Protein AF-A0A3Q9MU64-F1 (afdb_monomer_lite)

Structure (mmCIF, N/CA/C/O backbone):
data_AF-A0A3Q9MU64-F1
#
_entry.id   AF-A0A3Q9MU64-F1
#
loop_
_atom_site.group_PDB
_atom_site.id
_atom_site.type_symbol
_atom_site.label_atom_id
_atom_site.label_alt_id
_atom_site.label_comp_id
_atom_site.label_asym_id
_atom_site.label_entity_id
_atom_site.label_seq_id
_atom_site.pdbx_PDB_ins_code
_atom_site.Cartn_x
_atom_site.Cartn_y
_atom_site.Cartn_z
_atom_site.occupancy
_atom_site.B_iso_or_equiv
_atom_site.auth_seq_id
_atom_site.auth_comp_id
_atom_site.auth_asym_id
_atom_site.auth_atom_id
_atom_site.pdbx_PDB_model_num
ATOM 1 N N . MET A 1 1 ? 11.208 -18.067 10.100 1.00 52.91 1 MET A N 1
ATOM 2 C CA . MET A 1 1 ? 10.349 -18.005 11.303 1.00 52.91 1 MET A CA 1
ATOM 3 C C . MET A 1 1 ? 10.270 -16.538 11.698 1.00 52.91 1 MET A C 1
ATOM 5 O O . MET A 1 1 ? 11.324 -15.971 11.958 1.00 52.91 1 MET A O 1
ATOM 9 N N . LYS A 1 2 ? 9.099 -15.892 11.616 1.00 79.62 2 LYS A N 1
ATOM 10 C CA . LYS A 1 2 ? 8.967 -14.475 12.002 1.00 79.62 2 LYS A CA 1
ATOM 11 C C . LYS A 1 2 ? 9.097 -14.382 13.526 1.00 79.62 2 LYS A C 1
ATOM 13 O O . LYS A 1 2 ? 8.437 -15.141 14.231 1.00 79.62 2 LYS A O 1
ATOM 18 N N . VAL A 1 3 ? 9.965 -13.503 14.022 1.00 85.31 3 VAL A N 1
ATOM 19 C CA . VAL A 1 3 ? 10.039 -13.178 15.454 1.00 85.31 3 VAL A CA 1
ATOM 20 C C . VAL A 1 3 ? 8.993 -12.101 15.718 1.00 85.31 3 VAL A C 1
ATOM 22 O O . VAL A 1 3 ? 9.006 -11.077 15.042 1.00 85.31 3 VAL A O 1
ATOM 25 N N . LEU A 1 4 ? 8.068 -12.360 16.641 1.00 87.31 4 LEU A N 1
ATOM 26 C CA . LEU A 1 4 ? 7.031 -11.403 17.027 1.00 87.31 4 LEU A CA 1
ATOM 27 C C . LEU A 1 4 ? 7.531 -10.536 18.181 1.00 87.31 4 LEU A C 1
ATOM 29 O O . LEU A 1 4 ? 8.146 -11.041 19.125 1.00 87.31 4 LEU A O 1
ATOM 33 N N . THR A 1 5 ? 7.246 -9.240 18.117 1.00 88.88 5 THR A N 1
ATOM 34 C CA . THR A 1 5 ? 7.419 -8.336 19.257 1.00 88.88 5 THR A CA 1
ATOM 35 C C . THR A 1 5 ? 6.356 -8.606 20.326 1.00 88.88 5 THR A C 1
ATOM 37 O O . THR A 1 5 ? 5.301 -9.177 20.050 1.00 88.88 5 THR A O 1
ATOM 40 N N . THR A 1 6 ? 6.603 -8.176 21.568 1.00 89.81 6 THR A N 1
ATOM 41 C CA . THR A 1 6 ? 5.638 -8.340 22.671 1.00 89.81 6 THR A CA 1
ATOM 42 C C . THR A 1 6 ? 4.293 -7.678 22.367 1.00 89.81 6 THR A C 1
ATOM 44 O O . THR A 1 6 ? 3.259 -8.241 22.703 1.00 89.81 6 THR A O 1
ATOM 47 N N . ARG A 1 7 ? 4.299 -6.509 21.709 1.00 89.69 7 ARG A N 1
ATOM 48 C CA . ARG A 1 7 ? 3.075 -5.806 21.299 1.00 89.69 7 ARG A CA 1
ATOM 49 C C . ARG A 1 7 ? 2.320 -6.597 20.230 1.00 89.69 7 ARG A C 1
ATOM 51 O O . ARG A 1 7 ? 1.176 -6.945 20.472 1.00 89.69 7 ARG A O 1
ATOM 58 N N . GLU A 1 8 ? 2.988 -6.987 19.138 1.00 89.12 8 GLU A N 1
ATOM 59 C CA . GLU A 1 8 ? 2.371 -7.817 18.085 1.00 89.12 8 GLU A CA 1
ATOM 60 C C . GLU A 1 8 ? 1.795 -9.126 18.648 1.00 89.12 8 GLU A C 1
ATOM 62 O O . GLU A 1 8 ? 0.714 -9.553 18.255 1.00 89.12 8 GLU A O 1
ATOM 67 N N . GLY A 1 9 ? 2.502 -9.770 19.582 1.00 92.62 9 GLY A N 1
ATOM 68 C CA . GLY A 1 9 ? 2.017 -10.985 20.236 1.00 92.62 9 GLY A CA 1
ATOM 69 C C . GLY A 1 9 ? 0.762 -10.755 21.084 1.00 92.62 9 GLY A C 1
ATOM 70 O O . GLY A 1 9 ? -0.141 -11.589 21.064 1.00 92.62 9 GLY A O 1
ATOM 71 N N . LEU A 1 10 ? 0.687 -9.632 21.805 1.00 93.75 10 LEU A N 1
ATOM 72 C CA . LEU A 1 10 ? -0.490 -9.263 22.596 1.00 93.75 10 LEU A CA 1
ATOM 73 C C . LEU A 1 10 ? -1.671 -8.824 21.718 1.00 93.75 10 LEU A C 1
ATOM 75 O O . LEU A 1 10 ? -2.800 -9.161 22.055 1.00 93.75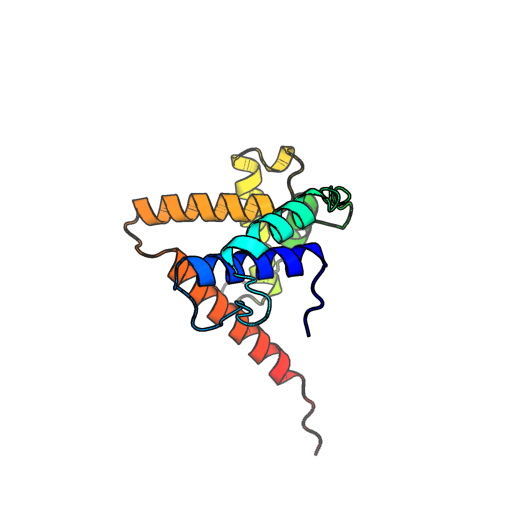 10 LEU A O 1
ATOM 79 N N . ASP A 1 11 ? -1.426 -8.148 20.592 1.00 92.44 11 ASP A N 1
ATOM 80 C CA . ASP A 1 11 ? -2.469 -7.774 19.625 1.00 92.44 11 ASP A CA 1
ATOM 81 C C . ASP A 1 11 ? -3.105 -9.021 18.988 1.00 92.44 11 ASP A C 1
ATOM 83 O O . ASP A 1 11 ? -4.328 -9.143 18.930 1.00 92.44 11 ASP A O 1
ATOM 87 N N . ILE A 1 12 ? -2.284 -9.998 18.577 1.00 92.25 12 ILE A N 1
ATOM 88 C CA . ILE A 1 12 ? -2.769 -11.292 18.066 1.00 92.25 12 ILE A CA 1
ATOM 89 C C . ILE A 1 12 ? -3.581 -12.028 19.139 1.00 92.25 12 ILE A C 1
ATOM 91 O O . ILE A 1 12 ? -4.643 -12.574 18.846 1.00 92.25 12 ILE A O 1
ATOM 95 N N . LEU A 1 13 ? -3.098 -12.034 20.386 1.00 92.19 13 LEU A N 1
ATOM 96 C CA . LEU A 1 13 ? -3.811 -12.663 21.494 1.00 92.19 13 LEU A CA 1
ATOM 97 C C . LEU A 1 13 ? -5.158 -11.978 21.764 1.00 92.19 13 LEU A C 1
ATOM 99 O O . LEU A 1 13 ? -6.143 -12.673 21.990 1.00 92.19 13 LEU A O 1
ATOM 103 N N . ALA A 1 14 ? -5.221 -10.645 21.720 1.00 92.94 14 ALA A N 1
ATOM 104 C CA . ALA A 1 14 ? -6.460 -9.895 21.913 1.00 92.94 14 ALA A CA 1
ATOM 105 C C . ALA A 1 14 ? -7.505 -10.237 20.841 1.00 92.94 14 ALA A C 1
ATOM 107 O O . ALA A 1 14 ? -8.654 -10.506 21.188 1.00 92.94 14 ALA A O 1
ATOM 108 N N . LEU A 1 15 ? -7.094 -10.311 19.568 1.00 92.00 15 LEU A N 1
ATOM 109 C CA . LEU A 1 15 ? -7.970 -10.726 18.467 1.00 92.00 15 LEU A CA 1
ATOM 110 C C . LEU A 1 15 ? -8.533 -12.130 18.699 1.00 92.00 15 LEU A C 1
ATOM 112 O O . LEU A 1 15 ? -9.741 -12.316 18.671 1.00 92.00 15 LEU A O 1
ATOM 116 N N . TRP A 1 16 ? -7.687 -13.105 19.036 1.00 92.12 16 TRP A N 1
ATOM 117 C CA . TRP A 1 16 ? -8.165 -14.469 19.277 1.00 92.12 16 TRP A CA 1
ATOM 118 C C . TRP A 1 16 ? -9.086 -14.600 20.489 1.00 92.12 16 TRP A C 1
ATOM 120 O O . TRP A 1 16 ? -10.001 -15.425 20.462 1.00 92.12 16 TRP A O 1
ATOM 130 N N . LEU A 1 17 ? -8.858 -13.823 21.553 1.00 91.56 17 LEU A N 1
ATOM 131 C CA . LEU A 1 17 ? -9.759 -13.788 22.707 1.00 91.56 17 LEU A CA 1
ATOM 132 C C . LEU A 1 17 ? -11.114 -13.177 22.337 1.00 91.56 17 LEU A C 1
ATOM 134 O O . LEU A 1 17 ? -12.138 -13.666 22.808 1.00 91.56 17 LEU A O 1
ATOM 138 N N . GLN A 1 18 ? -11.128 -12.153 21.483 1.00 91.62 18 GLN A N 1
ATOM 139 C CA . GLN A 1 18 ? -12.361 -11.560 20.972 1.00 91.62 18 GLN A CA 1
ATOM 140 C C . GLN A 1 18 ? -13.112 -12.538 20.054 1.00 91.62 18 GLN A C 1
ATOM 142 O O . GLN A 1 18 ? -14.285 -12.802 20.302 1.00 91.62 18 GLN A O 1
ATOM 147 N N . ASP A 1 19 ? -12.426 -13.188 19.108 1.00 91.69 19 ASP A N 1
ATOM 148 C CA . ASP A 1 19 ? -13.020 -14.215 18.237 1.00 91.69 19 ASP A CA 1
ATOM 149 C C . ASP A 1 19 ? -13.609 -15.383 19.052 1.00 91.69 19 ASP A C 1
ATOM 151 O O . ASP A 1 19 ? -14.629 -15.969 18.690 1.00 91.69 19 ASP A O 1
ATOM 155 N N . ASN A 1 20 ? -12.979 -15.731 20.182 1.00 88.44 20 ASN A N 1
ATOM 156 C CA . ASN A 1 20 ? -13.503 -16.709 21.140 1.00 88.44 20 ASN A CA 1
ATOM 157 C C . ASN A 1 20 ? -14.831 -16.263 21.763 1.00 88.44 20 ASN A C 1
ATOM 159 O O . ASN A 1 20 ? -15.769 -17.053 21.859 1.00 88.44 20 ASN A O 1
ATOM 163 N N . ILE A 1 21 ? -14.908 -15.002 22.199 1.00 88.00 21 ILE A N 1
ATOM 164 C CA . ILE A 1 21 ? -16.105 -14.413 22.816 1.00 88.00 21 ILE A CA 1
ATOM 165 C C . ILE A 1 21 ? -17.252 -14.340 21.805 1.00 88.00 21 ILE A C 1
ATOM 167 O O . ILE A 1 21 ? -18.391 -14.667 22.143 1.00 88.00 21 ILE A O 1
ATOM 171 N N . ASP A 1 22 ? -16.939 -13.963 20.567 1.00 90.44 22 ASP A N 1
ATOM 172 C CA . ASP A 1 22 ? -17.906 -13.832 19.476 1.00 90.44 22 ASP A CA 1
ATOM 173 C C . ASP A 1 22 ? -18.291 -15.185 18.850 1.00 90.44 22 ASP A C 1
ATOM 175 O O . ASP A 1 22 ? -19.179 -15.253 18.000 1.00 90.44 22 ASP A O 1
ATOM 179 N N . MET A 1 23 ? -17.687 -16.285 19.323 1.00 84.81 23 MET A N 1
ATOM 180 C CA . MET A 1 23 ? -17.865 -17.650 18.810 1.00 84.81 23 MET A CA 1
ATOM 181 C C . MET A 1 23 ? -17.463 -17.802 17.331 1.00 84.81 23 MET A C 1
ATOM 183 O O . MET A 1 23 ? -17.967 -18.680 16.629 1.00 84.81 23 MET A O 1
ATOM 187 N N . GLU A 1 24 ? -16.543 -16.958 16.862 1.00 81.75 24 GLU A N 1
ATOM 188 C CA . GLU A 1 24 ? -15.996 -16.961 15.501 1.00 81.75 24 GLU A CA 1
ATOM 189 C C . GLU A 1 24 ? -14.742 -17.848 15.369 1.00 81.75 24 GLU A C 1
ATOM 191 O O . GLU A 1 24 ? -14.250 -18.073 14.263 1.00 81.75 24 GLU A O 1
ATOM 196 N N . SER A 1 25 ? -14.246 -18.405 16.483 1.00 78.94 25 SER A N 1
ATOM 197 C CA . SER A 1 25 ? -13.087 -19.303 16.525 1.00 78.94 25 SER A CA 1
ATOM 198 C C . SER A 1 25 ? -13.408 -20.667 17.145 1.00 78.94 25 SER A C 1
ATOM 200 O O . SER A 1 25 ? -14.139 -20.773 18.127 1.00 78.94 25 SER A O 1
ATOM 202 N N . GLU A 1 26 ? -12.807 -21.726 16.594 1.00 76.88 26 GLU A N 1
ATOM 203 C CA . GLU A 1 26 ? -12.834 -23.087 17.162 1.00 76.88 26 GLU A CA 1
ATOM 204 C C . GLU A 1 26 ? -11.795 -23.290 18.281 1.00 76.88 26 GLU A C 1
ATOM 206 O O . GLU A 1 26 ? -11.782 -24.321 18.959 1.00 76.88 26 GLU A O 1
ATOM 211 N N . LEU A 1 27 ? -10.879 -22.336 18.453 1.00 80.12 27 LEU A N 1
ATO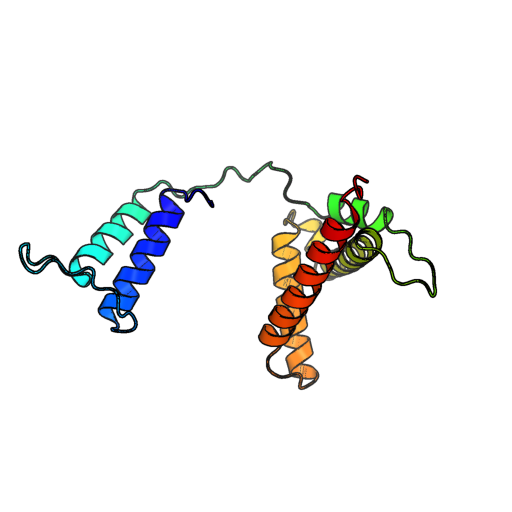M 212 C CA . LEU A 1 27 ? -9.809 -22.403 19.440 1.00 80.12 27 LEU A CA 1
ATOM 213 C C . LEU A 1 27 ? -10.351 -21.921 20.784 1.00 80.12 27 LEU A C 1
ATOM 215 O O . LEU A 1 27 ? -10.801 -20.793 20.816 1.00 80.12 27 LEU A O 1
ATOM 219 N N . ILE A 1 28 ? -10.286 -22.710 21.864 1.00 79.38 28 ILE A N 1
ATOM 220 C CA . ILE A 1 28 ? -10.862 -22.357 23.179 1.00 79.38 28 ILE A CA 1
ATOM 221 C C . ILE A 1 28 ? -9.758 -21.926 24.151 1.00 79.38 28 ILE A C 1
ATOM 223 O O . ILE A 1 28 ? -8.861 -22.717 24.452 1.00 79.38 28 ILE A O 1
ATOM 227 N N . PHE A 1 29 ? -9.841 -20.695 24.662 1.00 77.50 29 PHE A N 1
ATOM 228 C CA . PHE A 1 29 ? -8.907 -20.156 25.668 1.00 77.50 29 PHE A CA 1
ATOM 229 C C . PHE A 1 29 ? -9.396 -20.266 27.118 1.00 77.50 29 PHE A C 1
ATOM 231 O O . PHE A 1 29 ? -8.640 -19.979 28.050 1.00 77.50 29 PHE A O 1
ATOM 238 N N . ASP A 1 30 ? -10.637 -20.694 27.317 1.00 79.88 30 ASP A N 1
ATOM 239 C CA . ASP A 1 30 ? -11.251 -20.781 28.634 1.00 79.88 30 ASP A CA 1
ATOM 240 C C . ASP A 1 30 ? -10.621 -21.904 29.474 1.00 79.88 30 ASP A C 1
ATOM 242 O O . ASP A 1 30 ? -10.417 -23.031 29.018 1.00 79.88 30 ASP A O 1
ATOM 246 N N . ASN A 1 31 ? -10.323 -21.594 30.734 1.00 81.50 31 ASN A N 1
ATOM 247 C CA . ASN A 1 31 ? -9.876 -22.562 31.725 1.00 81.50 31 ASN A CA 1
ATOM 248 C C . ASN A 1 31 ? -10.991 -22.795 32.748 1.00 81.50 31 ASN A C 1
ATOM 250 O O . ASN A 1 31 ? -11.166 -22.017 33.691 1.00 81.50 31 ASN A O 1
ATOM 254 N N . ASP A 1 32 ? -11.706 -23.906 32.576 1.00 78.62 32 ASP A N 1
ATOM 255 C CA . ASP A 1 32 ? -12.826 -24.312 33.431 1.00 78.62 32 ASP A CA 1
ATOM 256 C C . ASP A 1 32 ? -12.419 -24.576 34.889 1.00 78.62 32 ASP A C 1
ATOM 258 O O . ASP A 1 32 ? -13.240 -24.437 35.799 1.00 78.62 32 ASP A O 1
ATOM 262 N N . VAL A 1 33 ? -11.159 -24.959 35.133 1.00 81.62 33 VAL A N 1
ATOM 263 C CA . VAL A 1 33 ? -10.657 -25.280 36.480 1.00 81.62 33 VAL A CA 1
ATOM 264 C C . VAL A 1 33 ? -10.484 -24.009 37.304 1.00 81.62 33 VAL A C 1
ATOM 266 O O . VAL A 1 33 ? -10.901 -23.963 38.461 1.00 81.62 33 VAL A O 1
ATOM 269 N N . ASP A 1 34 ? -9.926 -22.970 36.687 1.00 78.44 34 ASP A N 1
ATOM 270 C CA . ASP A 1 34 ? -9.676 -21.678 37.330 1.00 78.44 34 ASP A CA 1
ATOM 271 C C . ASP A 1 34 ? -10.791 -20.655 37.046 1.00 78.44 34 ASP A C 1
ATOM 273 O O . ASP A 1 34 ? -10.651 -19.478 37.380 1.00 78.44 34 ASP A O 1
ATOM 277 N N . GLN A 1 35 ? -11.893 -21.092 36.417 1.00 78.38 35 GLN A N 1
ATOM 278 C CA . GLN A 1 35 ? -13.028 -20.263 35.983 1.00 78.38 35 GLN A CA 1
ATOM 279 C C . GLN A 1 35 ? -12.595 -18.993 35.242 1.00 78.38 35 GLN A C 1
ATOM 281 O O . GLN A 1 35 ? -13.172 -17.923 35.432 1.00 78.38 35 GLN A O 1
ATOM 286 N N . THR A 1 36 ? -11.536 -19.105 34.444 1.00 82.81 36 THR A N 1
ATOM 287 C CA . THR A 1 36 ? -10.942 -17.975 33.737 1.00 82.81 36 THR A CA 1
ATOM 288 C C . THR A 1 36 ? -11.359 -18.049 32.280 1.00 82.81 36 THR A C 1
ATOM 290 O O . THR A 1 36 ? -10.891 -18.908 31.540 1.00 82.81 36 THR A O 1
ATOM 293 N N . THR A 1 37 ? -12.266 -17.163 31.890 1.00 87.69 37 THR A N 1
ATOM 294 C CA . THR A 1 37 ? -12.816 -17.085 30.532 1.00 87.69 37 THR A CA 1
ATOM 295 C C . THR A 1 37 ? -12.066 -16.066 29.683 1.00 87.69 37 THR A C 1
ATOM 297 O O . THR A 1 37 ? -11.467 -15.118 30.197 1.00 87.69 37 THR A O 1
ATOM 300 N N . SER A 1 38 ? -12.173 -16.202 28.369 1.00 88.62 38 SER A N 1
ATOM 301 C CA . SER A 1 38 ? -11.638 -15.265 27.382 1.00 88.62 38 SER A CA 1
ATOM 302 C C . SER A 1 38 ? -12.174 -13.848 27.614 1.00 88.62 38 SER A C 1
ATOM 304 O O . SER A 1 38 ? -11.413 -12.883 27.578 1.00 88.62 38 SER A O 1
ATOM 306 N N . ALA A 1 39 ? -13.448 -13.731 28.011 1.00 88.12 39 ALA A N 1
ATOM 307 C CA . ALA A 1 39 ? -14.083 -12.472 28.412 1.00 88.12 39 ALA A CA 1
ATOM 308 C C . ALA A 1 39 ? -13.453 -11.820 29.656 1.00 88.12 39 ALA A C 1
ATOM 310 O O . ALA A 1 39 ? -13.494 -10.601 29.804 1.00 88.12 39 ALA A O 1
ATOM 311 N N . GLN A 1 40 ? -12.868 -12.610 30.560 1.00 89.75 40 GLN A N 1
ATOM 312 C CA . GLN A 1 40 ? -12.136 -12.097 31.723 1.00 89.75 40 GLN A CA 1
ATOM 313 C C . GLN A 1 40 ? -10.668 -11.800 31.406 1.00 89.75 40 GLN A C 1
ATOM 315 O O . GLN A 1 40 ? -10.083 -10.921 32.037 1.00 89.75 40 GLN A O 1
ATOM 320 N N . LEU A 1 41 ? -10.074 -12.513 30.445 1.00 89.75 41 LEU A N 1
ATOM 321 C CA . LEU A 1 41 ? -8.683 -12.322 30.030 1.00 89.75 41 LEU A CA 1
ATOM 322 C C . LEU A 1 41 ? -8.498 -11.109 29.121 1.00 89.75 41 LEU A C 1
ATOM 324 O O . LEU A 1 41 ? -7.495 -10.407 29.261 1.00 89.75 41 LEU A O 1
ATOM 328 N N . LEU A 1 42 ? -9.453 -10.836 28.228 1.00 91.44 42 LEU A N 1
ATOM 329 C CA . LEU A 1 42 ? -9.359 -9.747 27.258 1.00 91.44 42 LEU A CA 1
ATOM 330 C C . LEU A 1 42 ? -9.067 -8.381 27.922 1.00 91.44 42 LEU A C 1
ATOM 332 O O . LEU A 1 42 ? -8.066 -7.768 27.549 1.00 91.44 42 LEU A O 1
ATOM 336 N N . PRO A 1 43 ? -9.781 -7.949 28.985 1.00 92.81 43 PRO A N 1
ATOM 337 C CA . PRO A 1 43 ? -9.469 -6.690 29.670 1.00 92.81 43 PRO A CA 1
ATOM 338 C C . PRO A 1 43 ? -8.054 -6.639 30.263 1.00 92.81 43 PRO A C 1
ATOM 340 O O . PRO A 1 43 ? -7.447 -5.569 30.357 1.00 92.81 43 PRO A O 1
ATOM 343 N N . CYS A 1 44 ? -7.506 -7.783 30.688 1.00 92.31 44 CYS A N 1
ATOM 344 C CA . CYS A 1 44 ? -6.140 -7.865 31.203 1.00 92.31 44 CYS A CA 1
ATOM 345 C C . CYS A 1 44 ? -5.102 -7.718 30.082 1.00 92.31 44 CYS A C 1
ATOM 347 O O . CYS A 1 44 ? -4.083 -7.059 30.292 1.00 92.31 44 CYS A O 1
ATOM 349 N N . VAL A 1 45 ? -5.365 -8.289 28.903 1.00 92.69 45 VAL A N 1
ATOM 350 C CA . VAL A 1 45 ? -4.510 -8.154 27.713 1.00 92.69 45 VAL A CA 1
ATOM 351 C C . VAL A 1 45 ? -4.545 -6.721 27.180 1.00 92.69 45 VAL A C 1
ATOM 353 O O . VAL A 1 45 ? -3.487 -6.138 26.958 1.00 92.69 45 VAL A O 1
ATOM 356 N N . GLU A 1 46 ? -5.724 -6.107 27.076 1.00 91.25 46 GLU A N 1
ATOM 357 C CA . GLU A 1 46 ? -5.878 -4.694 26.698 1.00 91.25 46 GLU A CA 1
ATOM 358 C C . GLU A 1 46 ? -5.179 -3.758 27.695 1.00 91.25 46 GLU A C 1
ATOM 360 O O . GLU A 1 46 ? -4.470 -2.826 27.310 1.00 91.25 46 GLU A O 1
ATOM 365 N N . SER A 1 47 ? -5.302 -4.044 28.996 1.00 91.06 47 SER A N 1
ATOM 366 C CA . SER A 1 47 ? -4.572 -3.308 30.032 1.00 91.06 47 SER A CA 1
ATOM 367 C C . SER A 1 47 ? -3.061 -3.461 29.857 1.00 91.06 47 SER A C 1
ATOM 369 O O . SER A 1 47 ? -2.335 -2.471 29.928 1.00 91.06 47 SER A O 1
ATOM 371 N N . ALA A 1 48 ? -2.566 -4.669 29.580 1.00 90.94 48 ALA A N 1
ATOM 372 C CA . ALA A 1 48 ? -1.150 -4.895 29.306 1.00 90.94 48 ALA A CA 1
ATOM 373 C C . ALA A 1 48 ? -0.677 -4.135 28.053 1.00 90.94 48 ALA A C 1
ATOM 375 O O . ALA A 1 48 ? 0.382 -3.513 28.102 1.00 90.94 48 ALA A O 1
ATOM 376 N N . LEU A 1 49 ? -1.476 -4.105 26.981 1.00 89.12 49 LEU A N 1
ATOM 377 C CA . LEU A 1 49 ? -1.215 -3.305 25.777 1.00 89.12 49 LEU A CA 1
ATOM 378 C C . LEU A 1 49 ? -1.131 -1.802 26.082 1.00 89.12 49 LEU A C 1
ATOM 380 O O . LEU A 1 49 ? -0.266 -1.122 25.531 1.00 89.12 49 LEU A O 1
ATOM 384 N N . SER A 1 50 ? -1.976 -1.295 26.986 1.00 87.44 50 SER A N 1
ATOM 385 C CA . SER A 1 50 ? -1.955 0.110 27.424 1.00 87.44 50 SER A CA 1
ATOM 386 C C . SER A 1 50 ? -0.765 0.461 28.330 1.00 87.44 50 SER A C 1
ATOM 388 O O . SER A 1 50 ? -0.337 1.612 28.378 1.00 87.44 50 SER A O 1
ATOM 390 N N . LEU A 1 51 ? -0.240 -0.529 29.063 1.00 88.81 51 LEU A N 1
ATOM 391 C CA . LEU A 1 51 ? 0.917 -0.390 29.952 1.00 88.81 51 LEU A CA 1
ATOM 392 C C . LEU A 1 51 ? 2.243 -0.530 29.217 1.00 88.81 51 LEU A C 1
ATOM 394 O O . LEU A 1 51 ? 3.264 -0.029 29.697 1.00 88.81 51 LEU A O 1
ATOM 398 N N . LEU A 1 52 ? 2.249 -1.224 28.076 1.00 82.75 52 LEU A N 1
ATOM 399 C CA . LEU A 1 52 ? 3.373 -1.117 27.171 1.00 82.75 52 LEU A CA 1
ATOM 400 C C . LEU A 1 52 ? 3.490 0.356 26.792 1.00 82.75 52 LEU A C 1
ATOM 402 O O . LEU A 1 52 ? 2.473 0.948 26.417 1.00 82.75 52 LEU A O 1
ATOM 406 N N . PRO A 1 53 ? 4.698 0.949 26.875 1.00 74.25 53 PRO A N 1
ATOM 407 C CA . PRO A 1 53 ? 4.889 2.275 26.324 1.00 74.25 53 PRO A CA 1
ATOM 408 C C . PRO A 1 53 ? 4.290 2.239 24.925 1.00 74.25 53 PRO A C 1
ATOM 410 O O . PRO A 1 53 ? 4.494 1.258 24.187 1.00 74.25 53 PRO A O 1
ATOM 413 N N . GLU A 1 54 ? 3.481 3.250 24.591 1.00 56.19 54 GLU A N 1
ATOM 414 C CA . GLU A 1 54 ? 3.264 3.562 23.189 1.00 56.19 54 GLU A CA 1
ATOM 415 C C . GLU A 1 54 ? 4.662 3.509 22.616 1.00 56.19 54 GLU A C 1
ATOM 417 O O . GLU A 1 54 ? 5.565 4.227 23.061 1.00 56.19 54 GLU A O 1
ATOM 422 N N . VAL A 1 55 ? 4.880 2.535 21.740 1.00 51.91 55 VAL A N 1
ATOM 423 C CA . VAL A 1 55 ? 6.045 2.592 20.905 1.00 51.91 55 VAL A CA 1
ATOM 424 C C . VAL A 1 55 ? 5.673 3.778 20.028 1.00 51.91 55 VAL A C 1
ATOM 426 O O . VAL A 1 55 ? 5.102 3.621 18.957 1.00 51.91 55 VAL A O 1
ATOM 429 N N . VAL A 1 56 ? 5.964 4.989 20.526 1.00 47.94 56 VAL A N 1
ATOM 430 C CA . VAL A 1 56 ? 6.673 5.961 19.727 1.00 47.94 56 VAL A CA 1
ATOM 431 C C . VAL A 1 56 ? 7.836 5.119 19.269 1.00 47.94 56 VAL A C 1
ATOM 433 O O . VAL A 1 56 ? 8.840 4.951 19.968 1.00 47.94 56 VAL A O 1
ATOM 436 N N . LEU A 1 57 ? 7.609 4.458 18.129 1.00 42.56 57 LEU A N 1
ATOM 437 C CA . LEU A 1 57 ? 8.692 4.071 17.271 1.00 42.56 57 LEU A CA 1
ATOM 438 C C . LEU A 1 57 ? 9.562 5.322 17.334 1.00 42.56 57 LEU A C 1
ATOM 440 O O . LEU A 1 57 ? 8.993 6.422 17.215 1.00 42.56 57 LEU A O 1
ATOM 444 N N . PRO A 1 58 ? 10.877 5.230 17.613 1.00 41.38 58 PRO A N 1
ATOM 445 C CA . PRO A 1 58 ? 11.711 6.328 17.145 1.00 41.38 58 PRO A CA 1
ATOM 446 C C . PRO A 1 58 ? 11.149 6.644 15.761 1.00 41.38 58 PRO A C 1
ATOM 448 O O . PRO A 1 58 ? 10.894 5.684 15.027 1.00 41.38 58 PRO A O 1
ATOM 451 N N . GLU A 1 59 ? 10.744 7.898 15.498 1.00 46.88 59 GLU A N 1
ATOM 452 C CA . GLU A 1 59 ? 10.479 8.273 14.111 1.00 46.88 59 GLU A CA 1
ATOM 453 C C . GLU A 1 59 ? 11.662 7.691 13.391 1.00 46.88 59 GLU A C 1
ATOM 455 O O . GLU A 1 59 ? 12.798 8.002 13.771 1.00 46.88 59 GLU A O 1
ATOM 460 N N . ASP A 1 60 ? 11.388 6.641 12.624 1.00 42.03 60 ASP A N 1
ATOM 461 C CA . ASP A 1 60 ? 12.442 5.730 12.288 1.00 42.03 60 ASP A CA 1
ATOM 462 C C . ASP A 1 60 ? 13.170 6.551 11.241 1.00 42.03 60 ASP A C 1
ATOM 464 O O . ASP A 1 60 ? 12.782 6.620 10.084 1.00 42.03 60 ASP A O 1
ATOM 468 N N . ASP A 1 61 ? 14.222 7.226 11.687 1.00 44.78 61 ASP A N 1
ATOM 469 C CA . ASP A 1 61 ? 15.360 7.590 10.876 1.00 44.78 61 ASP A CA 1
ATOM 470 C C . ASP A 1 61 ? 16.020 6.287 10.355 1.00 44.78 61 ASP A C 1
ATOM 472 O O . ASP A 1 61 ? 17.131 6.329 9.840 1.00 44.78 61 ASP A O 1
ATOM 476 N N . THR A 1 62 ? 15.387 5.103 10.452 1.00 46.34 62 THR A N 1
ATOM 477 C CA . THR A 1 62 ? 15.500 4.121 9.376 1.00 46.34 62 THR A CA 1
ATOM 478 C C . THR A 1 62 ? 14.801 4.690 8.153 1.00 46.34 62 THR A C 1
ATOM 480 O O . THR A 1 62 ? 13.580 4.674 8.088 1.00 46.34 62 THR A O 1
ATOM 483 N N . ASP A 1 63 ? 15.570 5.194 7.194 1.00 55.34 63 ASP A N 1
ATOM 484 C CA . ASP A 1 63 ? 15.501 4.819 5.774 1.00 55.34 63 ASP A CA 1
ATOM 485 C C . ASP A 1 63 ? 14.112 4.450 5.187 1.00 55.34 63 ASP A C 1
ATOM 487 O O . ASP A 1 63 ? 13.988 3.557 4.350 1.00 55.34 63 ASP A O 1
ATOM 491 N N . ALA A 1 64 ? 13.027 5.092 5.619 1.00 57.38 64 ALA A N 1
ATOM 492 C CA . ALA A 1 64 ? 11.697 4.850 5.104 1.00 57.38 64 ALA A CA 1
ATOM 493 C C . ALA A 1 64 ? 11.641 5.648 3.816 1.00 57.38 64 ALA A C 1
ATOM 495 O O . ALA A 1 64 ? 11.450 6.864 3.857 1.00 57.38 64 ALA A O 1
ATOM 496 N N . ALA A 1 65 ? 11.895 4.959 2.699 1.00 69.50 65 ALA A N 1
ATOM 497 C CA . ALA A 1 65 ? 12.078 5.557 1.387 1.00 69.50 65 ALA A CA 1
ATOM 498 C C . ALA A 1 65 ? 11.148 6.750 1.172 1.00 69.50 65 ALA A C 1
ATOM 500 O O . ALA A 1 65 ? 9.932 6.612 1.061 1.00 69.50 65 ALA A O 1
ATOM 501 N N . GLY A 1 66 ? 11.725 7.948 1.200 1.00 81.88 66 GLY A N 1
ATOM 502 C CA . GLY A 1 66 ? 10.999 9.187 0.977 1.00 81.88 66 GLY A CA 1
ATOM 503 C C . GLY A 1 66 ? 10.928 9.510 -0.511 1.00 81.88 66 GLY A C 1
ATOM 504 O O . GLY A 1 66 ? 11.445 8.789 -1.368 1.00 81.88 66 GLY A O 1
ATOM 505 N N . ILE A 1 67 ? 10.368 10.674 -0.832 1.00 82.62 67 ILE A N 1
ATOM 506 C CA . ILE A 1 67 ? 10.273 11.157 -2.218 1.00 82.62 67 ILE A CA 1
ATOM 507 C C . ILE A 1 67 ? 11.631 11.189 -2.952 1.00 82.62 67 ILE A C 1
ATOM 509 O O . ILE A 1 67 ? 11.695 10.951 -4.155 1.00 82.62 67 ILE A O 1
ATOM 513 N N . THR A 1 68 ? 12.731 11.440 -2.235 1.00 83.62 68 THR A N 1
ATOM 514 C CA . THR A 1 68 ? 14.094 11.478 -2.794 1.00 83.62 68 THR A CA 1
ATOM 515 C C . THR A 1 68 ? 14.587 10.099 -3.235 1.00 83.62 68 THR A C 1
ATOM 517 O O . THR A 1 68 ? 15.238 9.971 -4.274 1.00 83.62 68 THR A O 1
ATOM 520 N N . GLU A 1 69 ? 14.280 9.058 -2.464 1.00 84.56 69 GLU A N 1
ATOM 521 C CA . GLU A 1 69 ? 14.659 7.688 -2.809 1.00 84.56 69 GLU A CA 1
ATOM 522 C C . GLU A 1 69 ? 13.812 7.175 -3.974 1.00 84.56 69 GLU A C 1
ATOM 524 O O . GLU A 1 69 ? 14.360 6.650 -4.940 1.00 84.56 69 GLU A O 1
ATOM 529 N N . LEU A 1 70 ? 12.505 7.462 -3.966 1.00 85.69 70 LEU A N 1
ATOM 530 C CA . LEU A 1 70 ? 11.624 7.193 -5.105 1.00 85.69 70 LEU A CA 1
ATOM 531 C C . LEU A 1 70 ? 12.128 7.863 -6.390 1.00 85.69 70 LEU A C 1
ATOM 533 O O . LEU A 1 70 ? 12.173 7.225 -7.438 1.00 85.69 70 LEU A O 1
ATOM 537 N N . ALA A 1 71 ? 12.573 9.121 -6.316 1.00 84.88 71 ALA A N 1
ATOM 538 C CA . ALA A 1 71 ? 13.155 9.810 -7.466 1.00 84.88 71 ALA A CA 1
ATOM 539 C C . ALA A 1 71 ? 14.446 9.130 -7.951 1.00 84.88 71 ALA A C 1
ATOM 541 O O . ALA A 1 71 ? 14.687 9.045 -9.153 1.00 84.88 71 ALA A O 1
ATOM 542 N N . THR A 1 72 ? 15.264 8.615 -7.031 1.00 88.31 72 THR A N 1
ATOM 543 C CA . THR A 1 72 ? 16.490 7.876 -7.368 1.00 88.31 72 THR A CA 1
ATOM 544 C C . THR A 1 72 ? 16.168 6.567 -8.088 1.00 88.31 72 THR A C 1
ATOM 546 O O . THR A 1 72 ? 16.759 6.286 -9.130 1.00 88.31 72 THR A O 1
ATOM 549 N N . ILE A 1 73 ? 15.187 5.812 -7.590 1.00 87.38 73 ILE A N 1
ATOM 550 C CA . ILE A 1 73 ? 14.705 4.574 -8.214 1.00 87.38 73 ILE A CA 1
ATOM 551 C C . ILE A 1 73 ? 14.106 4.870 -9.596 1.00 87.38 73 ILE A C 1
ATOM 553 O O . ILE A 1 73 ? 14.446 4.196 -10.566 1.00 87.38 73 ILE A O 1
ATOM 557 N N . ALA A 1 74 ? 13.300 5.925 -9.732 1.00 86.88 74 ALA A N 1
ATOM 558 C CA . ALA A 1 74 ? 12.719 6.328 -11.013 1.00 86.88 74 ALA A CA 1
ATOM 559 C C . ALA A 1 74 ? 13.791 6.663 -12.065 1.00 86.88 74 ALA A C 1
ATOM 561 O O . ALA A 1 74 ? 13.672 6.271 -13.223 1.00 86.88 74 ALA A O 1
ATOM 562 N N . MET A 1 75 ? 14.880 7.327 -11.662 1.00 86.06 75 MET A N 1
ATOM 563 C CA . MET A 1 75 ? 16.008 7.637 -12.553 1.00 86.06 75 MET A CA 1
ATOM 564 C C . MET A 1 75 ? 16.847 6.412 -12.946 1.00 86.06 75 MET A C 1
ATOM 566 O O . MET A 1 75 ? 17.660 6.515 -13.863 1.00 86.06 75 MET A O 1
ATOM 570 N N . SER A 1 76 ? 16.693 5.283 -12.251 1.00 84.25 76 SER A N 1
ATOM 571 C CA . SER A 1 76 ? 17.473 4.063 -12.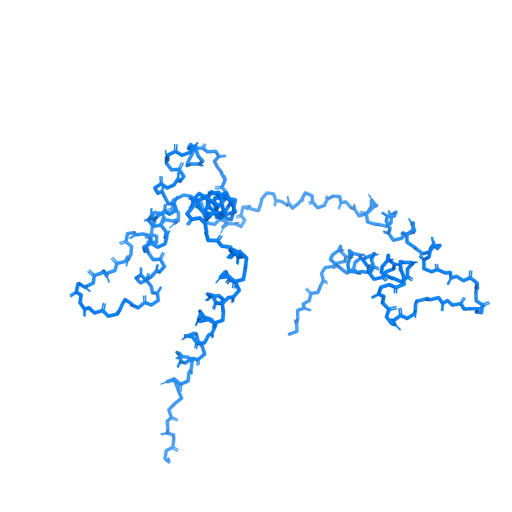496 1.00 84.25 76 SER A CA 1
ATOM 572 C C . SER A 1 76 ? 16.861 3.129 -13.545 1.00 84.25 76 SER A C 1
ATOM 574 O O . SER A 1 76 ? 17.519 2.180 -13.966 1.00 84.25 76 SER A O 1
ATOM 576 N N . GLY A 1 77 ? 15.622 3.391 -13.974 1.00 76.81 77 GLY A N 1
ATOM 577 C CA . GLY A 1 77 ? 14.918 2.557 -14.944 1.00 76.81 77 GLY A CA 1
ATOM 578 C C . GLY A 1 77 ? 15.477 2.686 -16.357 1.00 76.81 77 GLY A C 1
ATOM 579 O O . GLY A 1 77 ? 15.571 3.791 -16.890 1.00 76.81 77 GLY A O 1
ATOM 580 N N . ASP A 1 78 ? 15.766 1.548 -16.985 1.00 73.25 78 ASP A N 1
ATOM 581 C CA . ASP A 1 78 ? 16.057 1.459 -18.415 1.00 73.25 78 ASP A CA 1
ATOM 582 C C . ASP A 1 78 ? 14.857 0.822 -19.131 1.00 73.25 78 ASP A C 1
ATOM 584 O O . ASP A 1 78 ? 14.659 -0.392 -19.105 1.00 73.25 78 ASP A O 1
ATOM 588 N N . PHE A 1 79 ? 13.989 1.656 -19.711 1.00 69.69 79 PHE A N 1
ATOM 589 C CA . PHE A 1 79 ? 12.835 1.187 -20.478 1.00 69.69 79 PHE A CA 1
ATOM 590 C C . PHE A 1 79 ? 13.178 1.091 -21.957 1.00 69.69 79 PHE A C 1
ATOM 592 O O . PHE A 1 79 ? 13.182 2.094 -22.676 1.00 69.69 79 PHE A O 1
ATOM 599 N N . MET A 1 80 ? 13.376 -0.138 -22.427 1.00 72.19 80 MET A N 1
ATOM 600 C CA . MET A 1 80 ? 13.565 -0.421 -23.844 1.00 72.19 80 MET A CA 1
ATOM 601 C C . MET A 1 80 ? 12.215 -0.720 -24.520 1.00 72.19 80 MET A C 1
ATOM 603 O O . MET A 1 80 ? 11.528 -1.674 -24.151 1.00 72.19 80 MET A O 1
ATOM 607 N N . PRO A 1 81 ? 11.784 0.079 -25.519 1.00 71.00 81 PRO A N 1
ATOM 608 C CA . PRO A 1 81 ? 10.499 -0.132 -26.176 1.00 71.00 81 PRO A CA 1
ATOM 609 C C . PRO A 1 81 ? 10.443 -1.481 -26.903 1.00 71.00 81 PRO A C 1
ATOM 611 O O . PRO A 1 81 ? 11.235 -1.734 -27.810 1.00 71.00 81 PRO A O 1
ATOM 614 N N . GLY A 1 82 ? 9.451 -2.307 -26.564 1.00 71.25 82 GLY A N 1
ATOM 615 C CA . GLY A 1 82 ? 9.193 -3.592 -27.224 1.00 71.25 82 GLY A CA 1
ATOM 616 C C . GLY A 1 82 ? 9.834 -4.807 -26.550 1.00 71.25 82 GLY A C 1
ATOM 617 O O . GLY A 1 82 ? 9.585 -5.922 -27.001 1.00 71.25 82 GLY A O 1
ATOM 618 N N . GLU A 1 83 ? 10.599 -4.602 -25.479 1.00 80.38 83 GLU A N 1
ATOM 619 C CA . GLU A 1 83 ? 11.070 -5.665 -24.593 1.00 80.38 83 GLU A CA 1
ATOM 620 C C . GLU A 1 83 ? 10.208 -5.714 -23.327 1.00 80.38 83 GLU A C 1
ATOM 622 O O . GLU A 1 83 ? 9.622 -4.708 -22.913 1.00 80.38 83 GLU A O 1
ATOM 627 N N . GLU A 1 84 ? 10.075 -6.902 -22.742 1.00 79.25 84 GLU A N 1
ATOM 628 C CA . GLU A 1 84 ? 9.408 -7.044 -21.456 1.00 79.25 84 GLU A CA 1
ATOM 629 C C . GLU A 1 84 ? 10.304 -6.423 -20.373 1.00 79.25 84 GLU A C 1
ATOM 631 O O . GLU A 1 84 ? 11.465 -6.817 -20.259 1.00 79.25 84 GLU A O 1
ATOM 636 N N . PRO A 1 85 ? 9.821 -5.421 -19.616 1.00 81.94 85 PRO A N 1
ATOM 637 C CA . PRO A 1 85 ? 10.658 -4.733 -18.646 1.00 81.94 85 PRO A CA 1
ATOM 638 C C . PRO A 1 85 ? 11.074 -5.705 -17.545 1.00 81.94 85 PRO A C 1
ATOM 640 O O . PRO A 1 85 ? 10.240 -6.453 -17.037 1.00 81.94 85 PRO A O 1
ATOM 643 N N . ASP A 1 86 ? 12.344 -5.668 -17.151 1.00 84.81 86 ASP A N 1
ATOM 644 C CA . ASP A 1 86 ? 12.803 -6.417 -15.987 1.00 84.81 86 ASP A CA 1
ATOM 645 C C . ASP A 1 86 ? 12.204 -5.846 -14.685 1.00 84.81 86 ASP A C 1
ATOM 647 O O . ASP A 1 86 ? 11.526 -4.810 -14.661 1.00 84.81 86 ASP A O 1
ATOM 651 N N . ASN A 1 87 ? 12.443 -6.527 -13.565 1.00 86.12 87 ASN A N 1
ATOM 652 C CA . ASN A 1 87 ? 11.883 -6.121 -12.274 1.00 86.12 87 ASN A CA 1
ATOM 653 C C . ASN A 1 87 ? 12.367 -4.729 -11.825 1.00 86.12 87 ASN A C 1
ATOM 655 O O . ASN A 1 87 ? 11.613 -4.008 -11.170 1.00 86.12 87 ASN A O 1
ATOM 659 N N . ASN A 1 88 ? 13.578 -4.318 -12.214 1.00 86.44 88 ASN A N 1
ATOM 660 C CA . ASN A 1 88 ? 14.124 -3.004 -11.873 1.00 86.44 88 ASN A CA 1
ATOM 661 C C . ASN A 1 88 ? 13.438 -1.896 -12.677 1.00 86.44 88 ASN A C 1
ATOM 663 O O . ASN A 1 88 ? 13.034 -0.884 -12.107 1.00 86.44 88 ASN A O 1
ATOM 667 N N . ALA A 1 89 ? 13.245 -2.099 -13.980 1.00 87.00 89 ALA A N 1
ATOM 668 C CA . ALA A 1 89 ? 12.496 -1.194 -14.836 1.00 87.00 89 ALA A CA 1
ATOM 669 C C . ALA A 1 89 ? 11.042 -1.078 -14.351 1.00 87.00 89 ALA A C 1
ATOM 671 O O . ALA A 1 89 ? 10.542 0.031 -14.153 1.00 87.00 89 ALA A O 1
ATOM 672 N N . ARG A 1 90 ? 10.375 -2.201 -14.044 1.00 89.12 90 ARG A N 1
ATOM 673 C CA . ARG A 1 90 ? 9.019 -2.203 -13.459 1.00 89.12 90 ARG A CA 1
ATOM 674 C C . ARG A 1 90 ? 8.947 -1.374 -12.169 1.00 89.12 90 ARG A C 1
ATOM 676 O O . ARG A 1 90 ? 8.041 -0.550 -12.029 1.00 89.12 90 ARG A O 1
ATOM 683 N N . ALA A 1 91 ? 9.913 -1.540 -11.263 1.00 90.75 91 ALA A N 1
ATOM 684 C CA . ALA A 1 91 ? 9.995 -0.768 -10.024 1.00 90.75 91 ALA A CA 1
ATOM 685 C C . ALA A 1 91 ? 10.263 0.729 -10.270 1.00 90.75 91 ALA A C 1
ATOM 687 O O . ALA A 1 91 ? 9.636 1.576 -9.633 1.00 90.75 91 ALA A O 1
ATOM 688 N N . ALA A 1 92 ? 11.132 1.072 -11.224 1.00 90.62 92 ALA A N 1
ATOM 689 C CA . ALA A 1 92 ? 11.422 2.455 -11.599 1.00 90.62 92 ALA A CA 1
ATOM 690 C C . ALA A 1 92 ? 10.186 3.191 -12.135 1.00 90.62 92 ALA A C 1
ATOM 692 O O . ALA A 1 92 ? 9.911 4.315 -11.715 1.00 90.62 92 ALA A O 1
ATOM 693 N N . LEU A 1 93 ? 9.384 2.541 -12.985 1.00 91.12 93 LEU A N 1
ATOM 694 C CA . LEU A 1 93 ? 8.126 3.118 -13.471 1.00 91.12 93 LEU A CA 1
ATOM 695 C C . LEU A 1 93 ? 7.107 3.311 -12.347 1.00 91.12 93 LEU A C 1
ATOM 697 O O . LEU A 1 93 ? 6.433 4.340 -12.288 1.00 91.12 93 LEU A O 1
ATOM 701 N N . ALA A 1 94 ? 6.999 2.342 -11.435 1.00 93.62 94 ALA A N 1
ATOM 702 C CA . ALA A 1 94 ? 6.134 2.475 -10.268 1.00 93.62 94 ALA A CA 1
ATOM 703 C C . ALA A 1 94 ? 6.566 3.658 -9.379 1.00 93.62 94 ALA A C 1
ATOM 705 O O . ALA A 1 94 ? 5.721 4.443 -8.941 1.00 93.62 94 ALA A O 1
ATOM 706 N N . ALA A 1 95 ? 7.874 3.839 -9.172 1.00 92.38 95 ALA A N 1
ATOM 707 C CA . ALA A 1 95 ? 8.422 4.967 -8.425 1.00 92.38 95 ALA A CA 1
ATOM 708 C C . ALA A 1 95 ? 8.174 6.314 -9.128 1.00 92.38 95 ALA A C 1
ATOM 710 O O . ALA A 1 95 ? 7.862 7.302 -8.459 1.00 92.38 95 ALA A O 1
ATOM 711 N N . GLU A 1 96 ? 8.241 6.363 -10.462 1.00 92.00 96 GLU A N 1
ATOM 712 C CA . GLU A 1 96 ? 7.898 7.555 -11.247 1.00 92.00 96 GLU A CA 1
ATOM 713 C C . GLU A 1 96 ? 6.420 7.939 -11.070 1.00 92.00 96 GLU A C 1
ATOM 715 O O . GLU A 1 96 ? 6.103 9.101 -10.790 1.00 92.00 96 GLU A O 1
ATOM 720 N N . LEU A 1 97 ? 5.509 6.964 -11.164 1.00 93.69 97 LEU A N 1
ATOM 721 C CA . LEU A 1 97 ? 4.075 7.179 -10.948 1.00 93.69 97 LEU A CA 1
ATOM 722 C C . LEU A 1 97 ? 3.784 7.692 -9.535 1.00 93.69 97 LEU A C 1
ATOM 724 O O . LEU A 1 97 ? 3.003 8.634 -9.369 1.00 93.69 97 LEU A O 1
ATOM 728 N N . LEU A 1 98 ? 4.438 7.119 -8.526 1.00 93.31 98 LEU A N 1
ATOM 729 C CA . LEU A 1 98 ? 4.269 7.538 -7.139 1.00 93.31 98 LEU A CA 1
ATOM 730 C C . LEU A 1 98 ? 4.840 8.946 -6.893 1.00 93.31 98 LEU A C 1
ATOM 732 O O . LEU A 1 98 ? 4.198 9.763 -6.232 1.00 93.31 98 LEU A O 1
ATOM 736 N N . CYS A 1 99 ? 5.985 9.284 -7.501 1.00 90.44 99 CYS A N 1
ATOM 737 C CA . CYS A 1 99 ? 6.535 10.644 -7.486 1.00 90.44 99 CYS A CA 1
ATOM 738 C C . CYS A 1 99 ? 5.571 11.662 -8.108 1.00 90.44 99 CYS A C 1
ATOM 740 O O . CYS A 1 99 ? 5.366 12.759 -7.569 1.00 90.44 99 CYS A O 1
ATOM 742 N N . LEU A 1 100 ? 4.970 11.312 -9.250 1.00 91.44 100 LEU A N 1
ATOM 743 C CA . LEU A 1 100 ? 3.989 12.151 -9.928 1.00 91.44 100 LEU A CA 1
ATOM 744 C C . LEU A 1 100 ? 2.754 12.366 -9.048 1.00 91.44 100 LEU A C 1
ATOM 746 O O . LEU A 1 100 ? 2.302 13.504 -8.902 1.00 91.44 100 LEU A O 1
ATOM 750 N N . PHE A 1 101 ? 2.236 11.295 -8.446 1.00 93.19 101 PHE A N 1
ATOM 751 C CA . PHE A 1 101 ? 1.111 11.343 -7.519 1.00 93.19 101 PHE A CA 1
ATOM 752 C C . PHE A 1 101 ? 1.398 12.282 -6.343 1.00 93.19 101 PHE A C 1
ATOM 754 O O . PHE A 1 101 ? 0.702 13.286 -6.173 1.00 93.19 101 PHE A O 1
ATOM 761 N N . ALA A 1 102 ? 2.494 12.042 -5.621 1.00 90.25 102 ALA A N 1
ATOM 762 C CA . ALA A 1 102 ? 2.888 12.836 -4.461 1.00 90.25 102 ALA A CA 1
ATOM 763 C C . ALA A 1 102 ? 3.089 14.324 -4.803 1.00 90.25 102 ALA A C 1
ATOM 765 O O . ALA A 1 102 ? 2.752 15.219 -4.021 1.00 90.25 102 ALA A O 1
ATOM 766 N N . SER A 1 103 ? 3.601 14.614 -6.003 1.00 89.06 103 SER A N 1
ATOM 767 C CA . SER A 1 103 ? 3.765 15.984 -6.497 1.00 89.06 103 SER A CA 1
ATOM 768 C C . SER A 1 103 ? 2.426 16.689 -6.748 1.00 89.06 103 SER A C 1
ATOM 770 O O . SER A 1 103 ? 2.333 17.909 -6.586 1.00 89.06 103 SER A O 1
ATOM 772 N N . ARG A 1 104 ? 1.384 15.949 -7.150 1.00 90.69 104 ARG A N 1
ATOM 773 C CA . ARG A 1 104 ? 0.048 16.490 -7.450 1.00 90.69 104 ARG A CA 1
ATOM 774 C C . ARG A 1 104 ? -0.827 16.648 -6.214 1.00 90.69 104 ARG A C 1
ATOM 776 O O . ARG A 1 104 ? -1.593 17.607 -6.163 1.00 90.69 104 ARG A O 1
ATOM 783 N N . THR A 1 105 ? -0.695 15.763 -5.234 1.00 88.38 105 THR A N 1
ATOM 784 C CA . THR A 1 105 ? -1.452 15.812 -3.972 1.00 88.38 105 THR A CA 1
ATOM 785 C C . THR A 1 105 ? -0.803 16.721 -2.928 1.00 88.38 105 THR A C 1
ATOM 787 O O . THR A 1 105 ? -1.466 17.180 -2.003 1.00 88.38 105 THR A O 1
ATOM 790 N N . GLY A 1 106 ? 0.484 17.045 -3.096 1.00 82.38 106 GLY A N 1
ATOM 791 C CA . GLY A 1 106 ? 1.252 17.846 -2.143 1.00 82.38 106 GLY A CA 1
ATOM 792 C C . GLY A 1 106 ? 1.975 17.018 -1.078 1.00 82.38 106 GLY A C 1
ATOM 793 O O . GLY A 1 106 ? 2.701 17.610 -0.280 1.00 82.38 106 GLY A O 1
ATOM 794 N N . MET A 1 107 ? 1.853 15.688 -1.122 1.00 80.88 107 MET A N 1
ATOM 795 C CA . MET A 1 107 ? 2.542 14.741 -0.232 1.00 80.88 107 MET A CA 1
ATOM 796 C C . MET A 1 107 ? 4.064 14.746 -0.427 1.00 80.88 107 MET A C 1
ATOM 798 O O . MET A 1 107 ? 4.827 14.494 0.497 1.00 80.88 107 MET A O 1
ATOM 802 N N . ALA A 1 108 ? 4.549 15.171 -1.598 1.00 73.12 108 ALA A N 1
ATOM 803 C CA . ALA A 1 108 ? 5.983 15.364 -1.833 1.00 73.12 108 ALA A CA 1
ATOM 804 C C . ALA A 1 108 ? 6.622 16.416 -0.899 1.00 73.12 108 ALA A C 1
ATOM 806 O O . ALA A 1 108 ? 7.845 16.497 -0.806 1.00 73.12 108 ALA A O 1
ATOM 807 N N . ARG A 1 109 ? 5.811 17.254 -0.234 1.00 66.75 109 ARG A N 1
ATOM 808 C CA . ARG A 1 109 ? 6.269 18.283 0.711 1.00 66.75 109 ARG A CA 1
ATOM 809 C C . ARG A 1 109 ? 5.995 17.940 2.175 1.00 66.75 109 ARG A C 1
ATOM 811 O O . ARG A 1 109 ? 6.491 18.669 3.029 1.00 66.75 109 ARG A O 1
ATOM 818 N N . SER A 1 110 ? 5.200 16.908 2.469 1.00 61.72 110 SER A N 1
ATOM 819 C CA . SER A 1 110 ? 4.765 16.601 3.839 1.00 61.72 110 SER A CA 1
ATOM 820 C C . SER A 1 110 ? 5.774 15.774 4.640 1.00 61.72 110 SER A C 1
ATOM 822 O O . SER A 1 110 ? 5.560 15.568 5.827 1.00 61.72 110 SER A O 1
ATOM 824 N N . GLY A 1 111 ? 6.896 15.358 4.039 1.00 66.31 111 GLY A N 1
ATOM 825 C CA . GLY A 1 111 ? 7.885 14.512 4.719 1.00 66.31 111 GLY A CA 1
ATOM 826 C C . GLY A 1 111 ? 7.382 13.088 4.979 1.00 66.31 111 GLY A C 1
ATOM 827 O O . GLY A 1 111 ? 7.998 12.359 5.744 1.00 66.31 111 GLY A O 1
ATOM 828 N N . GLU A 1 112 ? 6.270 12.699 4.353 1.00 74.88 112 GLU A N 1
ATOM 829 C CA . GLU A 1 112 ? 5.716 11.351 4.441 1.00 74.88 112 GLU A CA 1
ATOM 830 C C . GLU A 1 112 ? 6.653 10.315 3.811 1.00 74.88 112 GLU A C 1
ATOM 832 O O . GLU A 1 112 ? 7.383 10.598 2.854 1.00 74.88 112 GLU A O 1
ATOM 837 N N . CYS A 1 113 ? 6.608 9.090 4.331 1.00 84.81 113 CYS A N 1
ATOM 838 C CA . CYS A 1 113 ? 7.296 7.957 3.729 1.00 84.81 113 CYS A CA 1
ATOM 839 C C . CYS A 1 113 ? 6.504 7.408 2.529 1.00 84.81 113 CYS A C 1
ATOM 841 O O . CYS A 1 113 ? 5.288 7.598 2.416 1.00 84.81 113 CYS A O 1
ATOM 843 N N . ALA A 1 114 ? 7.177 6.675 1.636 1.00 86.31 114 ALA A N 1
ATOM 844 C CA . ALA A 1 114 ? 6.552 6.058 0.464 1.00 86.31 114 ALA A CA 1
ATOM 845 C C . ALA A 1 114 ? 5.375 5.142 0.823 1.00 86.31 114 ALA A C 1
ATOM 847 O O . ALA A 1 114 ? 4.447 5.011 0.028 1.00 86.31 114 ALA A O 1
ATOM 848 N N . GLN A 1 115 ? 5.378 4.536 2.015 1.00 86.88 115 GLN A N 1
ATOM 849 C CA . GLN A 1 115 ? 4.276 3.692 2.472 1.00 86.88 115 GLN A CA 1
ATOM 850 C C . GLN A 1 115 ? 2.962 4.477 2.573 1.00 86.88 115 GLN A C 1
ATOM 852 O O . GLN A 1 115 ? 1.946 4.007 2.066 1.00 86.88 115 GLN A O 1
ATOM 857 N N . THR A 1 116 ? 2.974 5.672 3.167 1.00 87.62 116 THR A N 1
ATOM 858 C CA . THR A 1 116 ? 1.778 6.527 3.252 1.00 87.62 116 THR A CA 1
ATOM 859 C C . THR A 1 116 ? 1.307 6.935 1.860 1.00 87.62 116 THR A C 1
ATOM 861 O O . THR A 1 116 ? 0.137 6.759 1.527 1.00 87.62 116 THR A O 1
ATOM 864 N N . MET A 1 117 ? 2.239 7.346 0.993 1.00 89.62 117 MET A N 1
ATOM 865 C CA . MET A 1 117 ? 1.921 7.715 -0.391 1.00 89.62 117 MET A CA 1
ATOM 866 C C . MET A 1 117 ? 1.287 6.554 -1.172 1.00 89.62 117 MET A C 1
ATOM 868 O O . MET A 1 117 ? 0.391 6.774 -1.985 1.00 89.62 117 MET A O 1
ATOM 872 N N . LEU A 1 118 ? 1.746 5.318 -0.944 1.00 92.12 118 LEU A N 1
ATOM 873 C CA . LEU A 1 118 ? 1.194 4.116 -1.572 1.00 92.12 118 LEU A CA 1
ATOM 874 C C . LEU A 1 118 ? -0.222 3.814 -1.085 1.00 92.12 118 LEU A C 1
ATOM 876 O O . LEU A 1 118 ? -1.073 3.463 -1.900 1.00 92.12 118 LEU A O 1
ATOM 880 N N . VAL A 1 119 ? -0.482 3.947 0.217 1.00 91.06 119 VAL A N 1
ATOM 881 C CA . VAL A 1 119 ? -1.825 3.741 0.780 1.00 91.06 119 VAL A CA 1
ATOM 882 C C . VAL A 1 119 ? -2.809 4.744 0.181 1.00 91.06 119 VAL A C 1
ATOM 884 O O . VAL A 1 119 ? -3.880 4.342 -0.275 1.00 91.06 119 VAL A O 1
ATOM 887 N N . ASP A 1 120 ? -2.421 6.014 0.092 1.00 91.75 120 ASP A N 1
ATOM 888 C CA . ASP A 1 120 ? -3.275 7.054 -0.480 1.00 91.75 120 ASP A CA 1
ATOM 889 C C . ASP A 1 120 ? -3.487 6.866 -1.987 1.00 91.75 120 ASP A C 1
ATOM 891 O O . ASP A 1 120 ? -4.608 6.998 -2.480 1.00 91.75 120 ASP A O 1
ATOM 895 N N . LEU A 1 121 ? -2.446 6.462 -2.726 1.00 94.12 121 LEU A N 1
ATOM 896 C CA . LEU A 1 121 ? -2.584 6.110 -4.139 1.00 94.12 121 LEU A CA 1
ATOM 897 C C . LEU A 1 121 ? -3.547 4.927 -4.332 1.00 94.12 121 LEU A C 1
ATOM 899 O O . LEU A 1 121 ? -4.377 4.952 -5.239 1.00 94.12 121 LEU A O 1
ATOM 903 N N . LEU A 1 122 ? -3.467 3.892 -3.491 1.00 94.88 122 LEU A N 1
ATOM 904 C CA . LEU A 1 122 ? -4.380 2.747 -3.552 1.00 94.88 122 LEU A CA 1
ATOM 905 C C . LEU A 1 122 ? -5.825 3.151 -3.239 1.00 94.88 122 LEU A C 1
ATOM 907 O O . LEU A 1 122 ? -6.738 2.660 -3.903 1.00 94.88 122 LEU A O 1
ATOM 911 N N . ALA A 1 123 ? -6.041 4.062 -2.288 1.00 93.75 123 ALA A N 1
ATOM 912 C CA . ALA A 1 123 ? -7.365 4.610 -2.003 1.00 93.75 123 ALA A CA 1
ATOM 913 C C . ALA A 1 123 ? -7.937 5.376 -3.212 1.00 93.75 123 ALA A C 1
ATOM 915 O O . ALA A 1 123 ? -9.086 5.159 -3.606 1.00 93.75 123 ALA A O 1
ATOM 916 N N . ASP A 1 124 ? -7.119 6.192 -3.880 1.00 95.00 124 ASP A N 1
ATOM 917 C CA . ASP A 1 124 ? -7.523 6.897 -5.100 1.00 95.00 124 ASP A CA 1
ATOM 918 C C . ASP A 1 124 ? -7.796 5.937 -6.272 1.00 95.00 124 ASP A C 1
ATOM 920 O O . ASP A 1 124 ? -8.723 6.155 -7.060 1.00 95.00 124 ASP A O 1
ATOM 924 N N . LEU A 1 125 ? -7.049 4.833 -6.372 1.00 95.88 125 LEU A N 1
ATOM 925 C CA . LEU A 1 125 ? -7.322 3.772 -7.344 1.00 95.88 125 LEU A CA 1
ATOM 926 C C . LEU A 1 125 ? -8.629 3.027 -7.046 1.00 95.88 125 LEU A C 1
ATOM 928 O O . LEU A 1 125 ? -9.336 2.673 -7.990 1.00 95.88 125 LEU A O 1
ATOM 932 N N . MET A 1 126 ? -9.001 2.842 -5.777 1.00 95.25 126 MET A N 1
ATOM 933 C CA . MET A 1 126 ? -10.321 2.310 -5.410 1.00 95.25 126 MET A CA 1
ATOM 934 C C . MET A 1 126 ? -11.438 3.266 -5.844 1.00 95.25 126 MET A C 1
ATOM 936 O O . MET A 1 126 ? -12.408 2.837 -6.466 1.00 95.25 126 MET A O 1
ATOM 940 N N . HIS A 1 127 ? -11.272 4.574 -5.631 1.00 94.62 127 HIS A N 1
ATOM 941 C CA . HIS A 1 127 ? -12.222 5.567 -6.138 1.00 94.62 127 HIS A CA 1
ATOM 942 C C . HIS A 1 127 ? -12.315 5.580 -7.670 1.00 94.62 127 HIS A C 1
ATOM 944 O O . HIS A 1 127 ? -13.395 5.786 -8.232 1.00 94.62 127 HIS A O 1
ATOM 950 N N . LEU A 1 128 ? -11.199 5.359 -8.368 1.00 95.81 128 LEU A N 1
ATOM 951 C CA . LEU A 1 128 ? -11.199 5.198 -9.819 1.00 95.81 128 LEU A CA 1
ATOM 952 C C . LEU A 1 128 ? -11.933 3.917 -10.242 1.00 95.81 128 LEU A C 1
ATOM 954 O O . LEU A 1 128 ? -12.727 3.967 -11.181 1.00 95.81 128 LEU A O 1
ATOM 958 N N . ALA A 1 129 ? -11.698 2.800 -9.552 1.00 95.94 129 ALA A N 1
ATOM 959 C CA . ALA A 1 129 ? -12.361 1.525 -9.808 1.00 95.94 129 ALA A CA 1
ATOM 960 C C . ALA A 1 129 ? -13.887 1.664 -9.707 1.00 95.94 129 ALA A C 1
ATOM 962 O O . ALA A 1 129 ? -14.589 1.291 -10.648 1.00 95.94 129 ALA A O 1
ATOM 963 N N . ASP A 1 130 ? -14.381 2.332 -8.660 1.00 95.56 130 ASP A N 1
ATOM 964 C CA . ASP A 1 130 ? -15.807 2.639 -8.496 1.00 95.56 130 ASP A CA 1
ATOM 965 C C . ASP A 1 130 ? -16.365 3.421 -9.694 1.00 95.56 130 ASP A C 1
ATOM 967 O O . ASP A 1 130 ? -17.439 3.113 -10.215 1.00 95.56 130 ASP A O 1
ATOM 971 N N . ARG A 1 131 ? -15.623 4.425 -10.184 1.00 96.75 131 ARG A N 1
ATOM 972 C CA . ARG A 1 131 ? -16.050 5.225 -11.345 1.00 96.75 131 ARG A CA 1
ATOM 973 C C . ARG A 1 131 ? -16.059 4.451 -12.655 1.00 96.75 131 ARG A C 1
ATOM 975 O O . ARG A 1 131 ? -16.832 4.798 -13.548 1.00 96.75 131 ARG A O 1
ATOM 982 N N . LEU A 1 132 ? -15.187 3.460 -12.790 1.00 96.38 132 LEU A N 1
ATOM 983 C CA . LEU A 1 132 ? -15.091 2.616 -13.979 1.00 96.38 132 LEU A CA 1
ATOM 984 C C . LEU A 1 132 ? -16.018 1.393 -13.912 1.00 96.38 132 LEU A C 1
ATOM 986 O O . LEU A 1 132 ? -16.118 0.668 -14.899 1.00 96.38 132 LEU A O 1
ATOM 990 N N . GLY A 1 133 ? -16.705 1.172 -12.786 1.00 95.62 133 GLY A N 1
ATOM 991 C CA . GLY A 1 133 ? -17.520 -0.022 -12.562 1.00 95.62 133 GLY A CA 1
ATOM 992 C C . GLY A 1 133 ? -16.682 -1.292 -12.392 1.00 95.62 133 GLY A C 1
ATOM 993 O O . GLY A 1 133 ? -17.144 -2.381 -12.721 1.00 95.62 133 GLY A O 1
ATOM 994 N N . ILE A 1 134 ? -15.437 -1.156 -11.932 1.00 94.69 134 ILE A N 1
ATOM 995 C CA . ILE A 1 134 ? -14.572 -2.287 -11.601 1.00 94.69 134 ILE A CA 1
ATOM 996 C C . ILE A 1 134 ? -14.930 -2.735 -10.186 1.00 94.69 134 ILE A C 1
ATOM 998 O O . ILE A 1 134 ? -14.610 -2.068 -9.205 1.00 94.69 134 ILE A O 1
ATOM 1002 N N . GLU A 1 135 ? -15.598 -3.877 -10.089 1.00 91.88 135 GLU A N 1
ATOM 1003 C CA . GLU A 1 135 ? -15.969 -4.472 -8.809 1.00 91.88 135 GLU A CA 1
ATOM 1004 C C . GLU A 1 135 ? -14.777 -5.211 -8.177 1.00 91.88 135 GLU A C 1
ATOM 1006 O O . GLU A 1 135 ? -13.885 -5.706 -8.867 1.00 91.88 135 GLU A O 1
ATOM 1011 N N . HIS A 1 136 ? -14.770 -5.306 -6.844 1.00 90.06 136 HIS A N 1
ATOM 1012 C CA . HIS A 1 136 ? -13.800 -6.097 -6.076 1.00 90.06 136 HIS A CA 1
ATOM 1013 C C . HIS A 1 136 ? -12.315 -5.751 -6.319 1.00 90.06 136 HIS A C 1
ATOM 1015 O O . HIS A 1 136 ? -11.472 -6.644 -6.407 1.00 90.06 136 HIS A O 1
ATOM 1021 N N . PHE A 1 137 ? -11.959 -4.461 -6.350 1.00 92.38 137 PHE A N 1
ATOM 1022 C CA . PHE A 1 137 ? -10.566 -4.006 -6.513 1.00 92.38 137 PHE A CA 1
ATOM 1023 C C . PHE A 1 137 ? -9.567 -4.699 -5.563 1.00 92.38 137 PHE A C 1
ATOM 1025 O O . PHE A 1 137 ? -8.461 -5.045 -5.971 1.00 92.38 137 PHE A O 1
ATOM 1032 N N . SER A 1 138 ? -9.962 -4.985 -4.318 1.00 87.94 138 SER A N 1
ATOM 1033 C CA . SER A 1 138 ? -9.120 -5.717 -3.360 1.00 87.94 138 SER A CA 1
ATOM 1034 C C . SER A 1 138 ? -8.709 -7.112 -3.849 1.00 87.94 138 SER A C 1
ATOM 1036 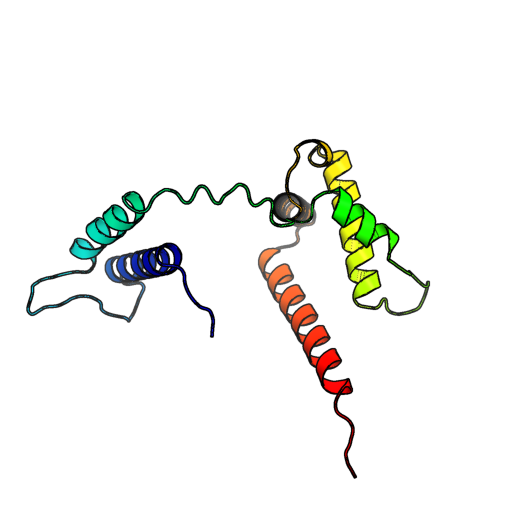O O . SER A 1 138 ? -7.574 -7.524 -3.627 1.00 87.94 138 SER A O 1
ATOM 1038 N N . GLN A 1 139 ? -9.581 -7.820 -4.575 1.00 91.12 139 GLN A N 1
ATOM 1039 C CA . GLN A 1 139 ? -9.252 -9.118 -5.168 1.00 91.12 139 GLN A CA 1
ATOM 1040 C C . GLN A 1 139 ? -8.246 -8.973 -6.313 1.00 91.12 139 GLN A C 1
ATOM 1042 O O . GLN A 1 139 ? -7.360 -9.814 -6.446 1.00 91.12 139 GLN A O 1
ATOM 1047 N N . LEU A 1 140 ? -8.328 -7.895 -7.104 1.00 91.75 140 LEU A N 1
ATOM 1048 C CA . LEU A 1 140 ? -7.335 -7.603 -8.144 1.00 91.75 140 LEU A CA 1
ATOM 1049 C C . LEU A 1 140 ? -5.949 -7.370 -7.539 1.00 91.75 140 LEU A C 1
ATOM 1051 O O . LEU A 1 140 ? -4.967 -7.885 -8.065 1.00 91.75 140 LEU A O 1
ATOM 1055 N N . VAL A 1 141 ? -5.873 -6.667 -6.404 1.00 91.94 141 VAL A N 1
ATOM 1056 C CA . VAL A 1 141 ? -4.615 -6.491 -5.660 1.00 91.94 141 VAL A CA 1
ATOM 1057 C C . VAL A 1 141 ? -4.080 -7.840 -5.166 1.00 91.94 141 VAL A C 1
ATOM 1059 O O . VAL A 1 141 ? -2.889 -8.110 -5.315 1.00 91.94 141 VAL A O 1
ATOM 1062 N N . CYS A 1 142 ? -4.938 -8.731 -4.652 1.00 90.19 142 CYS A N 1
ATOM 1063 C CA . CYS A 1 142 ? -4.521 -10.086 -4.271 1.00 90.19 142 CYS A CA 1
ATOM 1064 C C . CYS A 1 142 ? -3.961 -10.883 -5.460 1.00 90.19 142 CYS A C 1
ATOM 1066 O O . CYS A 1 142 ? -2.917 -11.519 -5.332 1.00 90.19 142 CYS A O 1
ATOM 1068 N N . VAL A 1 143 ? -4.625 -10.834 -6.620 1.00 90.94 143 VAL A N 1
ATOM 1069 C CA . VAL A 1 143 ? -4.170 -11.517 -7.844 1.00 90.94 143 VAL A CA 1
ATOM 1070 C C . VAL A 1 143 ? -2.847 -10.941 -8.346 1.00 90.94 143 VAL A C 1
ATOM 1072 O O . VAL A 1 143 ? -1.938 -11.707 -8.660 1.00 90.94 143 VAL A O 1
ATOM 1075 N N . ALA A 1 144 ? -2.693 -9.616 -8.352 1.00 91.25 144 ALA A N 1
ATOM 1076 C CA . ALA A 1 144 ? -1.426 -8.966 -8.682 1.00 91.25 144 ALA A CA 1
ATOM 1077 C C . ALA A 1 144 ? -0.293 -9.414 -7.740 1.00 91.25 144 ALA A C 1
ATOM 1079 O O . ALA A 1 144 ? 0.817 -9.685 -8.193 1.00 91.25 144 ALA A O 1
ATOM 1080 N N . GLY A 1 145 ? -0.588 -9.575 -6.446 1.00 90.06 145 GLY A N 1
ATOM 1081 C CA . GLY A 1 145 ? 0.354 -10.120 -5.468 1.00 90.06 145 GLY A CA 1
ATOM 1082 C C . GLY A 1 145 ? 0.773 -11.566 -5.757 1.00 90.06 145 GLY A C 1
ATOM 1083 O O . GLY A 1 145 ? 1.938 -11.907 -5.556 1.00 90.06 145 GLY A O 1
ATOM 1084 N N . MET A 1 146 ? -0.139 -12.407 -6.263 1.00 89.06 146 MET A N 1
ATOM 1085 C CA . MET A 1 146 ? 0.202 -13.768 -6.704 1.00 89.06 146 MET A CA 1
ATOM 1086 C C . MET A 1 146 ? 1.165 -13.742 -7.896 1.00 89.06 146 MET A C 1
ATOM 1088 O O . MET A 1 146 ? 2.201 -14.395 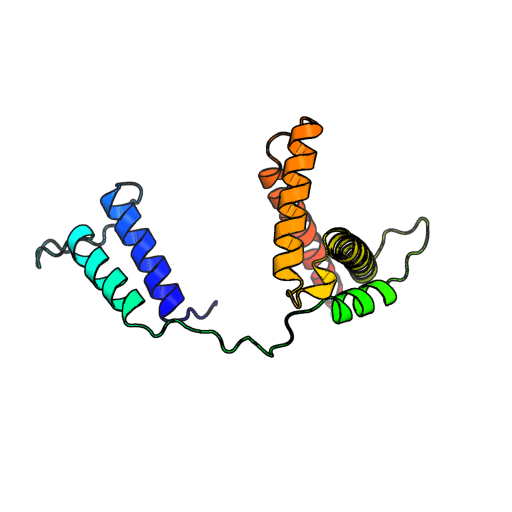-7.827 1.00 89.06 146 MET A O 1
ATOM 1092 N N . HIS A 1 147 ? 0.883 -12.930 -8.923 1.00 85.19 147 HIS A N 1
ATOM 1093 C CA . HIS A 1 147 ? 1.765 -12.780 -10.089 1.00 85.19 147 HIS A CA 1
ATOM 1094 C C . HIS A 1 147 ? 3.168 -12.297 -9.707 1.00 85.19 147 HIS A C 1
ATOM 1096 O O . HIS A 1 147 ? 4.152 -12.933 -10.067 1.00 85.19 147 HIS A O 1
ATOM 1102 N N . HIS A 1 148 ? 3.264 -11.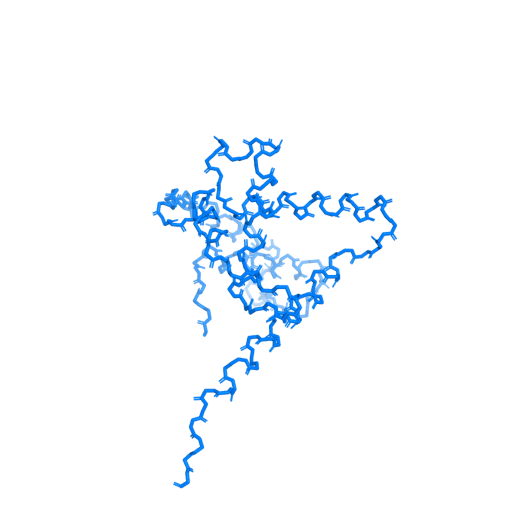240 -8.896 1.00 87.88 148 HIS A N 1
ATOM 1103 C CA . HIS A 1 148 ? 4.549 -10.746 -8.395 1.00 87.88 148 HIS A CA 1
ATOM 1104 C C . HIS A 1 148 ? 5.314 -11.819 -7.597 1.00 87.88 148 HIS A C 1
ATOM 1106 O O . HIS A 1 148 ? 6.529 -11.955 -7.715 1.00 87.88 148 HIS A O 1
ATOM 1112 N N . GLY A 1 149 ? 4.605 -12.604 -6.778 1.00 83.81 149 GLY A N 1
ATOM 1113 C CA . GLY A 1 149 ? 5.207 -13.697 -6.017 1.00 83.81 149 GLY A CA 1
ATOM 1114 C C . GLY A 1 149 ? 5.736 -14.837 -6.891 1.00 83.81 149 GLY A C 1
ATOM 1115 O O . GLY A 1 149 ? 6.760 -15.424 -6.550 1.00 83.81 149 GLY A O 1
ATOM 1116 N N . ASP A 1 150 ? 5.059 -15.150 -7.993 1.00 82.88 150 ASP A N 1
ATOM 1117 C CA . ASP A 1 150 ? 5.489 -16.183 -8.941 1.00 82.88 150 ASP A CA 1
ATOM 1118 C C . ASP A 1 150 ? 6.704 -15.721 -9.760 1.00 82.88 150 ASP A C 1
ATOM 1120 O O . ASP A 1 150 ? 7.686 -16.455 -9.852 1.00 82.88 150 ASP A O 1
ATOM 1124 N N . GLU A 1 151 ? 6.711 -14.465 -10.219 1.00 81.06 151 GLU A N 1
ATOM 1125 C CA . GLU A 1 151 ? 7.846 -13.858 -10.935 1.00 81.06 151 GLU A CA 1
ATOM 1126 C C . GLU A 1 151 ? 9.148 -13.871 -10.111 1.00 81.06 151 GLU A C 1
ATOM 1128 O O . GLU A 1 151 ? 10.232 -14.088 -10.654 1.00 81.06 151 GLU A O 1
ATOM 1133 N N . ILE A 1 152 ? 9.063 -13.692 -8.786 1.00 77.75 152 ILE A N 1
ATOM 1134 C CA . ILE A 1 152 ? 10.231 -13.770 -7.891 1.00 77.75 152 ILE A CA 1
ATOM 1135 C C . ILE A 1 152 ? 10.738 -15.213 -7.740 1.00 77.75 152 ILE A C 1
ATOM 1137 O O . ILE A 1 152 ? 11.946 -15.442 -7.699 1.00 77.75 152 ILE A O 1
ATOM 1141 N N . ARG A 1 153 ? 9.838 -16.200 -7.663 1.00 70.81 153 ARG A N 1
ATOM 1142 C CA . ARG A 1 153 ? 10.211 -17.620 -7.500 1.00 70.81 153 ARG A CA 1
ATOM 1143 C C . ARG A 1 153 ? 10.877 -18.189 -8.749 1.00 70.81 153 ARG A C 1
ATOM 1145 O O . ARG A 1 153 ? 11.793 -19.006 -8.637 1.00 70.81 153 ARG A O 1
ATOM 1152 N N . ASP A 1 154 ? 10.435 -17.751 -9.921 1.00 62.31 154 ASP A N 1
ATOM 1153 C CA . ASP A 1 154 ? 11.030 -18.153 -11.193 1.00 62.31 154 ASP A CA 1
ATOM 1154 C C . ASP A 1 154 ? 12.438 -17.556 -11.366 1.00 62.31 154 ASP A C 1
ATOM 1156 O O . ASP A 1 154 ? 13.340 -18.248 -11.841 1.00 62.31 154 ASP A O 1
ATOM 1160 N N . ALA A 1 155 ? 12.675 -16.330 -10.880 1.00 59.44 155 ALA A N 1
ATOM 1161 C CA . ALA A 1 155 ? 14.001 -15.703 -10.886 1.00 59.44 155 ALA A CA 1
ATOM 1162 C C . ALA A 1 155 ? 15.032 -16.433 -9.994 1.00 59.44 155 ALA A C 1
ATOM 1164 O O . ALA A 1 155 ? 16.197 -16.551 -10.374 1.00 59.44 155 ALA A O 1
ATOM 1165 N N . ASP A 1 156 ? 14.615 -16.981 -8.846 1.00 57.47 156 ASP A N 1
ATOM 1166 C CA . ASP A 1 156 ? 15.488 -17.773 -7.958 1.00 57.47 156 ASP A CA 1
ATOM 1167 C C . ASP A 1 156 ? 15.820 -19.171 -8.524 1.00 57.47 156 ASP A C 1
ATOM 1169 O O . ASP A 1 156 ? 16.821 -19.791 -8.149 1.00 57.47 156 ASP A O 1
ATOM 1173 N N . SER A 1 157 ? 14.996 -19.678 -9.444 1.00 55.66 157 SER A N 1
ATOM 1174 C CA . SER A 1 157 ? 15.111 -21.033 -10.001 1.00 55.66 157 SER A CA 1
ATOM 1175 C C . SER A 1 157 ? 16.137 -21.146 -11.140 1.00 55.66 157 SER A C 1
ATOM 1177 O O . SER A 1 157 ? 16.638 -22.242 -11.399 1.00 55.66 157 SER A O 1
ATOM 1179 N N . ASP A 1 158 ? 16.504 -20.031 -11.780 1.00 53.19 158 ASP A N 1
ATOM 1180 C CA . ASP A 1 158 ? 17.500 -19.972 -12.868 1.00 53.19 158 ASP A CA 1
ATOM 1181 C C . ASP A 1 158 ? 18.956 -19.840 -12.353 1.00 53.19 158 ASP A C 1
ATOM 1183 O O . ASP A 1 158 ? 19.922 -19.871 -13.115 1.00 53.19 158 ASP A O 1
ATOM 1187 N N . GLY A 1 159 ? 19.144 -19.733 -11.030 1.00 50.00 159 GLY A N 1
ATOM 1188 C CA . GLY A 1 159 ? 20.449 -19.543 -10.380 1.00 50.00 159 GLY A CA 1
ATOM 1189 C C . GLY A 1 159 ? 21.184 -20.817 -9.936 1.00 50.00 159 GLY A C 1
ATOM 1190 O O . GLY A 1 159 ? 22.292 -20.722 -9.400 1.00 50.00 159 GLY A O 1
ATOM 1191 N N . ALA A 1 160 ? 20.615 -22.014 -10.115 1.00 41.50 160 ALA A N 1
ATOM 1192 C CA . ALA A 1 160 ? 21.275 -23.254 -9.700 1.00 41.50 160 ALA A CA 1
ATOM 1193 C C . ALA A 1 160 ? 22.242 -23.758 -10.793 1.00 41.50 160 ALA A C 1
ATOM 1195 O O . ALA A 1 160 ? 21.787 -24.161 -11.866 1.00 41.50 160 ALA A O 1
ATOM 1196 N N . PRO A 1 161 ? 23.570 -23.819 -10.558 1.00 43.69 161 PRO A N 1
ATOM 1197 C CA . PRO A 1 161 ? 24.462 -24.457 -11.511 1.00 43.69 161 PRO A CA 1
ATOM 1198 C C . PRO A 1 161 ? 24.127 -25.949 -11.562 1.00 43.69 161 PRO A C 1
ATOM 1200 O O . PRO A 1 161 ? 24.264 -26.667 -10.567 1.00 43.69 161 PRO A O 1
ATOM 1203 N N . VAL A 1 162 ? 23.710 -26.418 -12.740 1.00 52.94 162 VAL A N 1
ATOM 1204 C CA . VAL A 1 162 ? 23.628 -27.844 -13.065 1.00 52.94 162 VAL A CA 1
ATOM 1205 C C . VAL A 1 162 ? 25.026 -28.431 -12.881 1.00 52.94 162 VAL A C 1
ATOM 1207 O O . VAL A 1 162 ? 25.897 -28.296 -13.738 1.00 52.94 162 VAL A O 1
ATOM 1210 N N . SER A 1 163 ? 25.260 -29.041 -11.723 1.00 48.25 163 SER A N 1
ATOM 1211 C CA . SER A 1 163 ? 26.473 -29.807 -11.468 1.00 48.25 163 SER A CA 1
ATOM 1212 C C . SER A 1 163 ? 26.317 -31.157 -12.168 1.00 48.25 163 SER A C 1
ATOM 1214 O O . SER A 1 163 ? 25.498 -31.976 -11.748 1.00 48.25 163 SER A O 1
ATOM 1216 N N . MET A 1 164 ? 27.052 -31.339 -13.272 1.00 46.16 164 MET A N 1
ATOM 1217 C CA . MET A 1 164 ? 27.355 -32.654 -13.858 1.00 46.16 164 MET A CA 1
ATOM 1218 C C . MET A 1 164 ? 28.321 -33.435 -12.972 1.00 46.16 164 MET A C 1
ATOM 1220 O O . MET A 1 164 ? 29.243 -32.799 -12.411 1.00 46.16 164 MET A O 1
#

pLDDT: mean 81.53, std 14.44, range [41.38, 96.75]

Organism: NCBI:txid2500153

Secondary structure (DSSP, 8-state):
-PPPPHHHHHHHHHHHHHHHHTT--S----BTTTTB-HHHHHHHHHHHHHHS---------S----HHHHHHHHHT----TTSPPPHHHHHHHHHHHHHHHHHHHSGGGTT--HHHHHHHHHHHHHHHHHHHT---HHHHHHHHHHHHHHHHHHHHHTT-----

Foldseek 3Di:
DDDDDPLRVLVVLLVVLVCQVVVVDPDAPADPVVRCHSVNVNVVSVVVNVVPPPPPVPVPPPPLAALVNLQVLLVPADDDPPDDGDPSNVSNVVSVVLNVQCVVVVVNPVRDGSVVSVVVVVVVVVVVCVVVVNPPVVVVVVVVVVVVVVSVVVVVVVPDPPDD

Radius of gyration: 22.73 Å; chains: 1; bounding box: 45×51×65 Å

Sequence (164 aa):
MKVLTTREGLDILALWLQDNIDMESELIFDNDVDQTTSAQLLPCVESALSLLPEVVLPEDDTDAAGITELATIAMSGDFMPGEEPDNNARAALAAELLCLFASRTGMARSGECAQTMLVDLLADLMHLADRLGIEHFSQLVCVAGMHHGDEIRDADSDGAPVSM